Protein AF-Q6KHX6-F1 (afdb_monomer_lite)

pLDDT: mean 72.15, std 10.42, range [43.91, 85.5]

Sequence (85 aa):
MKNFKELDLNSQKKIYGGGFFTALIALIP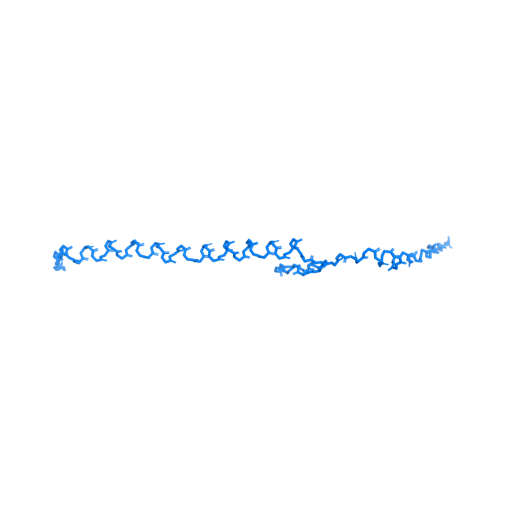LLTTSVISIVGSIKLSQSNSGELKTKDTTVKFENPDPIDDSKKNNVSTKPPIYFVY

Organism: Mycoplasma mobile (strain ATCC 43663 / 163K / NCTC 11711) (NCBI:txid267748)

Radius of gyration: 31.18 Å; chains: 1; bounding box: 54×50×86 Å

Structure (mmCIF, N/CA/C/O backbone):
data_AF-Q6KHX6-F1
#
_entry.id   AF-Q6KHX6-F1
#
loop_
_atom_site.group_PDB
_atom_site.id
_atom_site.type_symbol
_atom_site.label_atom_id
_atom_site.label_alt_id
_atom_site.label_comp_id
_atom_site.label_asym_id
_atom_site.label_entity_id
_atom_site.label_seq_id
_atom_site.pdbx_PDB_ins_code
_atom_site.Cartn_x
_atom_site.Cartn_y
_atom_site.Cartn_z
_atom_site.occupancy
_atom_site.B_iso_or_equiv
_atom_site.auth_seq_id
_atom_site.auth_comp_id
_atom_site.auth_asym_id
_atom_site.auth_atom_id
_atom_site.pdbx_PDB_model_num
ATOM 1 N N . MET A 1 1 ? -29.999 -12.246 37.172 1.00 43.91 1 MET A N 1
ATOM 2 C CA . MET A 1 1 ? -30.059 -11.123 36.208 1.00 43.91 1 MET A CA 1
ATOM 3 C C . MET A 1 1 ? -28.802 -10.283 36.379 1.00 43.91 1 MET A C 1
ATOM 5 O O . MET A 1 1 ? -28.502 -9.912 37.504 1.00 43.91 1 MET A O 1
ATOM 9 N N . LYS A 1 2 ? -28.006 -10.080 35.320 1.00 54.56 2 LYS A N 1
ATOM 10 C CA . LYS A 1 2 ? -26.788 -9.254 35.394 1.00 54.56 2 LYS A CA 1
ATOM 11 C C . LYS A 1 2 ? -27.203 -7.784 35.526 1.00 54.56 2 LYS A C 1
ATOM 13 O O . LYS A 1 2 ? -27.967 -7.301 34.699 1.00 54.56 2 LYS A O 1
ATOM 18 N N . ASN A 1 3 ? -26.723 -7.113 36.571 1.00 55.88 3 ASN A N 1
ATOM 19 C CA . ASN A 1 3 ? -26.941 -5.689 36.810 1.00 55.88 3 ASN A CA 1
ATOM 20 C C . ASN A 1 3 ? -26.277 -4.881 35.687 1.00 55.88 3 ASN A C 1
ATOM 22 O O . ASN A 1 3 ? -25.050 -4.796 35.629 1.00 55.88 3 ASN A O 1
ATOM 26 N N . PHE A 1 4 ? -27.074 -4.316 34.782 1.00 66.81 4 PHE A N 1
ATOM 27 C CA . PHE A 1 4 ? -26.578 -3.343 33.818 1.00 66.81 4 PHE A CA 1
ATOM 28 C C . PHE A 1 4 ? -26.286 -2.045 34.569 1.00 66.81 4 PHE A C 1
ATOM 30 O O . PHE A 1 4 ? -27.192 -1.379 35.060 1.00 66.81 4 PHE A O 1
ATOM 37 N N . LYS A 1 5 ? -24.998 -1.727 34.713 1.00 74.12 5 LYS A N 1
ATOM 38 C CA . LYS A 1 5 ? -24.546 -0.450 35.259 1.00 74.12 5 LYS A CA 1
ATOM 39 C C . LYS A 1 5 ? -24.656 0.587 34.146 1.00 74.12 5 LYS A C 1
ATOM 41 O O . LYS A 1 5 ? -24.035 0.418 33.097 1.00 74.12 5 LYS A O 1
ATOM 46 N N . GLU A 1 6 ? -25.465 1.615 34.367 1.00 71.56 6 GLU A N 1
ATOM 47 C CA . GLU A 1 6 ? -25.635 2.713 33.420 1.00 71.56 6 GLU A CA 1
ATOM 48 C C . GLU A 1 6 ? -24.276 3.379 33.156 1.00 71.56 6 GLU A C 1
ATOM 50 O O . GLU A 1 6 ? -23.485 3.618 34.076 1.00 71.56 6 GLU A O 1
ATOM 55 N N . LEU A 1 7 ? -23.950 3.566 31.877 1.00 67.50 7 LEU A N 1
ATOM 56 C CA . LEU A 1 7 ? -22.627 4.013 31.459 1.00 67.50 7 LEU A CA 1
ATOM 57 C C . LEU A 1 7 ? -22.520 5.530 31.640 1.00 67.50 7 LEU A C 1
ATOM 59 O O . LEU A 1 7 ? -23.254 6.278 30.995 1.00 67.50 7 LEU A O 1
ATOM 63 N N . ASP A 1 8 ? -21.570 5.974 32.465 1.00 77.25 8 ASP A N 1
ATOM 64 C CA . ASP A 1 8 ? -21.297 7.398 32.684 1.00 77.25 8 ASP A CA 1
ATOM 65 C C . ASP A 1 8 ? -21.033 8.137 31.358 1.00 77.25 8 ASP A C 1
ATOM 67 O O . ASP A 1 8 ? -20.362 7.617 30.456 1.00 77.25 8 ASP A O 1
ATOM 71 N N . LEU A 1 9 ? -21.535 9.370 31.245 1.00 71.44 9 LEU A N 1
ATOM 72 C CA . LEU A 1 9 ? -21.463 10.194 30.030 1.00 71.44 9 LEU A CA 1
ATOM 73 C C . LEU A 1 9 ? -20.018 10.409 29.551 1.00 71.44 9 LEU A C 1
ATOM 75 O O . LEU A 1 9 ? -19.766 10.480 28.343 1.00 71.44 9 LEU A O 1
ATOM 79 N N . ASN A 1 10 ? -19.047 10.447 30.470 1.00 67.19 10 ASN A N 1
ATOM 80 C CA . ASN A 1 10 ? -17.629 10.547 30.112 1.00 67.19 10 ASN A CA 1
ATOM 81 C C . ASN A 1 10 ? -17.089 9.258 29.482 1.00 67.19 10 ASN A C 1
ATOM 83 O O . ASN A 1 10 ? -16.258 9.309 28.573 1.00 67.19 10 ASN A O 1
ATOM 87 N N . SER A 1 11 ? -17.585 8.099 29.922 1.00 63.88 11 SER A N 1
ATOM 88 C CA . SER A 1 11 ? -17.203 6.803 29.351 1.00 63.88 11 SER A CA 1
ATOM 89 C C . SER A 1 11 ? -17.766 6.638 27.941 1.00 63.88 11 SER A C 1
ATOM 91 O O . SER A 1 11 ? -17.062 6.162 27.052 1.00 63.88 11 SER A O 1
ATOM 93 N N . GLN A 1 12 ? -18.985 7.126 27.694 1.00 65.44 12 GLN A N 1
ATOM 94 C CA . GLN A 1 12 ? -19.576 7.134 26.355 1.00 65.44 12 GLN A CA 1
ATOM 95 C C . GLN A 1 12 ? -18.795 8.043 25.394 1.00 65.44 12 GLN A C 1
ATOM 97 O O . GLN A 1 12 ? -18.415 7.600 24.311 1.00 65.44 12 GLN A O 1
ATOM 102 N N . LYS A 1 13 ? -18.449 9.275 25.799 1.00 65.19 13 LYS A N 1
ATOM 103 C CA . LYS A 1 13 ? -17.631 10.183 24.967 1.00 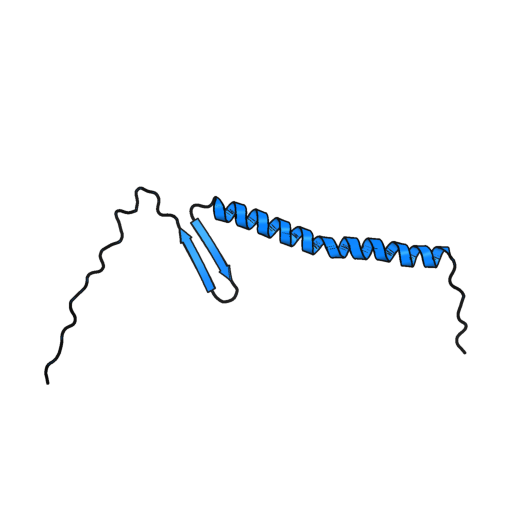65.19 13 LYS A CA 1
ATOM 104 C C . LYS A 1 13 ? -16.270 9.598 24.593 1.00 65.19 13 LYS A C 1
ATOM 106 O O . LYS A 1 13 ? -15.804 9.824 23.481 1.00 65.19 13 LYS A O 1
ATOM 111 N N . LYS A 1 14 ? -15.641 8.829 25.484 1.00 67.62 14 LYS A N 1
ATOM 112 C CA . LYS A 1 14 ? -14.360 8.164 25.205 1.00 67.62 14 LYS A CA 1
ATOM 113 C C . LYS A 1 14 ? -14.500 7.047 24.162 1.00 67.62 14 LYS A C 1
ATOM 115 O O . LYS A 1 14 ? -13.623 6.898 23.315 1.00 67.62 14 LYS A O 1
ATOM 120 N N . ILE A 1 15 ? -15.614 6.313 24.186 1.00 66.81 15 ILE A N 1
ATOM 121 C CA . ILE A 1 15 ? -15.934 5.272 23.196 1.00 66.81 15 ILE A CA 1
ATOM 122 C C . ILE A 1 15 ? -16.213 5.901 21.823 1.00 66.81 15 ILE A C 1
ATOM 124 O O . ILE A 1 15 ? -15.623 5.484 20.828 1.00 66.81 15 ILE A O 1
ATOM 128 N N . TYR A 1 16 ? -17.035 6.953 21.769 1.00 64.25 16 TYR A N 1
ATOM 129 C CA . TYR A 1 16 ? -17.339 7.658 20.518 1.00 64.25 16 TYR A CA 1
ATOM 130 C C . TYR A 1 16 ? -16.130 8.422 19.954 1.00 64.25 16 TYR A C 1
ATOM 132 O O . TYR A 1 16 ? -15.886 8.385 18.750 1.00 64.25 16 TYR A O 1
ATOM 140 N N . GLY A 1 17 ? -15.327 9.062 20.809 1.00 65.69 17 GLY A N 1
ATOM 141 C CA . GLY A 1 17 ? -14.105 9.760 20.398 1.00 65.69 17 GLY A CA 1
ATOM 142 C C . GLY A 1 17 ? -13.026 8.812 19.869 1.00 65.69 17 GLY A C 1
ATOM 143 O O . GLY A 1 17 ? -12.326 9.147 18.916 1.00 65.69 17 GLY A O 1
ATOM 144 N N . GLY A 1 18 ? -12.933 7.599 20.426 1.00 66.31 18 GLY A N 1
ATOM 145 C CA . GLY A 1 18 ? -12.025 6.560 19.937 1.00 66.31 18 GLY A CA 1
ATOM 146 C C . GLY A 1 18 ? -12.348 6.100 18.514 1.00 66.31 18 GLY A C 1
ATOM 147 O O . GLY A 1 18 ? -11.425 5.859 17.741 1.00 66.31 18 GLY A O 1
ATOM 148 N N . GLY A 1 19 ? -13.632 6.057 18.139 1.00 74.50 19 GLY A N 1
ATOM 149 C CA . GLY A 1 19 ? -14.076 5.658 16.797 1.00 74.50 19 GLY A CA 1
ATOM 150 C C . GLY A 1 19 ? -13.581 6.577 15.675 1.00 74.50 19 GLY A C 1
ATOM 151 O O . GLY A 1 19 ? -13.276 6.118 14.576 1.00 74.50 19 GLY A O 1
ATOM 152 N N . PHE A 1 20 ? -13.443 7.875 15.953 1.00 74.06 20 PHE A N 1
ATOM 153 C CA . PHE A 1 20 ? -12.895 8.826 14.985 1.00 74.06 20 PHE A CA 1
ATOM 154 C C . PHE A 1 20 ? -11.387 8.624 14.778 1.00 74.06 20 PHE A C 1
ATOM 156 O O . PHE A 1 20 ? -10.904 8.607 13.647 1.00 74.06 20 PHE A O 1
ATOM 163 N N . PHE A 1 21 ? -10.641 8.401 15.864 1.00 77.94 21 PHE A N 1
ATOM 164 C CA . PHE A 1 21 ? -9.204 8.128 15.786 1.00 77.94 21 PHE A CA 1
ATOM 165 C C . PHE A 1 21 ? -8.897 6.786 15.118 1.00 77.94 21 PHE A C 1
ATOM 167 O O . PHE A 1 21 ? -7.954 6.706 14.332 1.00 77.94 21 PHE A O 1
ATOM 174 N N . THR A 1 22 ? -9.689 5.741 15.372 1.00 78.50 22 THR A N 1
ATOM 175 C CA . THR A 1 22 ? -9.504 4.445 14.701 1.00 78.50 22 THR A CA 1
ATOM 176 C C . THR A 1 22 ? -9.794 4.532 13.205 1.00 78.50 22 THR A C 1
ATOM 178 O O . THR A 1 22 ? -9.045 3.955 12.417 1.00 78.50 22 THR A O 1
ATOM 181 N N . ALA A 1 23 ? -10.804 5.306 12.794 1.00 78.19 23 ALA A N 1
ATOM 182 C CA . ALA A 1 23 ? -11.073 5.577 11.381 1.00 78.19 23 ALA A CA 1
ATOM 183 C C . ALA A 1 23 ? -9.909 6.323 10.701 1.00 78.19 23 ALA A C 1
ATOM 185 O O . ALA A 1 23 ? -9.530 5.988 9.580 1.00 78.19 23 ALA A O 1
ATOM 186 N N . LEU A 1 24 ? -9.290 7.285 11.394 1.00 80.31 24 LEU A N 1
ATOM 187 C CA . LEU A 1 24 ? -8.117 8.009 10.892 1.00 80.31 24 LEU A CA 1
ATOM 188 C C . LEU A 1 24 ? -6.883 7.108 10.756 1.00 80.31 24 LEU A C 1
ATOM 190 O O . LEU A 1 24 ? -6.183 7.170 9.748 1.00 80.31 24 LEU A O 1
ATOM 194 N N . ILE A 1 25 ? -6.638 6.238 11.740 1.00 83.19 25 ILE A N 1
ATOM 195 C CA . ILE A 1 25 ? -5.529 5.273 11.703 1.00 83.19 25 ILE A CA 1
ATOM 196 C C . ILE A 1 25 ? -5.713 4.277 10.552 1.00 83.19 25 ILE A C 1
ATOM 198 O O . ILE A 1 25 ? -4.748 3.958 9.858 1.00 83.19 25 ILE A O 1
ATOM 202 N N . ALA A 1 26 ? -6.947 3.836 10.294 1.00 81.25 26 ALA A N 1
ATOM 203 C CA . ALA A 1 26 ? -7.264 2.959 9.168 1.00 81.25 26 ALA A CA 1
ATOM 204 C C . ALA A 1 26 ? -7.028 3.617 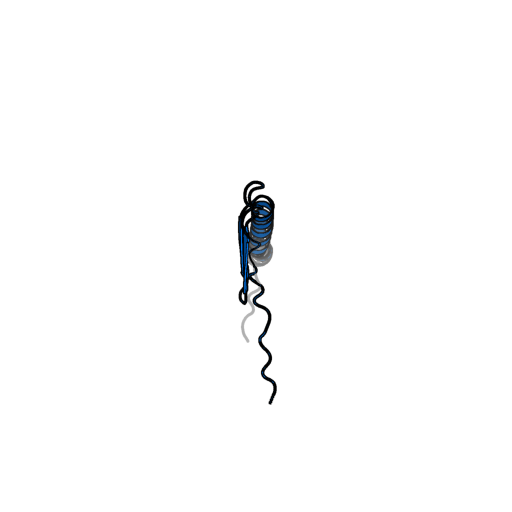7.794 1.00 81.25 26 ALA A C 1
ATOM 206 O O . ALA A 1 26 ? -6.868 2.911 6.799 1.00 81.25 26 ALA A O 1
ATOM 207 N N . LEU A 1 27 ? -6.961 4.950 7.725 1.00 83.75 27 LEU A N 1
ATOM 208 C CA . LEU A 1 27 ? -6.687 5.688 6.491 1.00 83.75 27 LEU A CA 1
ATOM 209 C C . LEU A 1 27 ? -5.191 5.728 6.131 1.00 83.75 27 LEU A C 1
ATOM 211 O O . LEU A 1 27 ? -4.839 5.902 4.964 1.00 83.75 27 LEU A O 1
ATOM 215 N N . ILE A 1 28 ? -4.303 5.546 7.116 1.00 85.50 28 ILE A N 1
ATOM 216 C CA . ILE A 1 28 ? -2.846 5.657 6.940 1.00 85.50 28 ILE A CA 1
ATOM 217 C C . ILE A 1 28 ? -2.315 4.679 5.872 1.00 85.50 28 ILE A C 1
ATOM 219 O O . ILE A 1 28 ? -1.606 5.139 4.974 1.00 85.50 28 ILE A O 1
ATOM 223 N N . PRO A 1 29 ? -2.665 3.374 5.875 1.00 83.25 29 PRO A N 1
ATOM 224 C CA . PRO A 1 29 ? -2.184 2.430 4.862 1.00 83.25 29 PRO A CA 1
ATOM 225 C C . PRO A 1 29 ? -2.654 2.762 3.438 1.00 83.25 29 PRO A C 1
ATOM 227 O O . PRO A 1 29 ? -1.940 2.505 2.466 1.00 83.25 29 PRO A O 1
ATOM 230 N N . LEU A 1 30 ? -3.849 3.345 3.296 1.00 82.56 30 LEU A N 1
ATOM 231 C CA . LEU A 1 30 ? -4.383 3.759 1.996 1.00 82.56 30 LEU A CA 1
ATOM 232 C C . LEU A 1 30 ? -3.555 4.904 1.404 1.00 82.56 30 LEU A C 1
ATOM 234 O O . LEU A 1 30 ? -3.201 4.887 0.221 1.00 82.56 30 LEU A O 1
ATOM 238 N N . LEU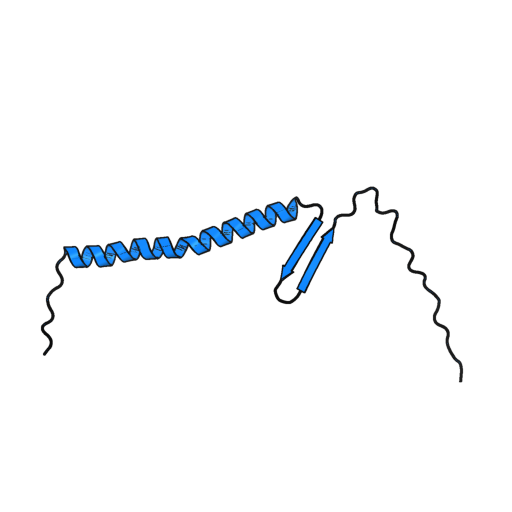 A 1 31 ? -3.222 5.884 2.245 1.00 83.31 31 LEU A N 1
ATOM 239 C CA . LEU A 1 31 ? -2.427 7.040 1.846 1.00 83.31 31 LEU A CA 1
ATOM 240 C C . LEU A 1 31 ? -0.995 6.631 1.489 1.00 83.31 31 LEU A C 1
ATOM 242 O O . LEU A 1 31 ? -0.487 7.050 0.451 1.00 83.31 31 LEU A O 1
ATOM 246 N N . THR A 1 32 ? -0.358 5.766 2.283 1.00 82.25 32 THR A N 1
ATOM 247 C CA . THR A 1 32 ? 1.013 5.310 1.998 1.00 82.25 32 THR A CA 1
ATOM 248 C C . THR A 1 32 ? 1.089 4.503 0.705 1.00 82.25 32 THR A C 1
ATOM 250 O O . THR A 1 32 ? 1.974 4.753 -0.114 1.00 82.25 32 THR A O 1
ATOM 253 N N . THR A 1 33 ? 0.133 3.602 0.468 1.00 84.00 33 THR A N 1
ATOM 254 C CA . THR A 1 33 ? 0.065 2.815 -0.775 1.00 84.00 33 THR A CA 1
ATOM 255 C C . THR A 1 33 ? -0.101 3.721 -1.997 1.00 84.00 33 THR A C 1
ATOM 257 O O . THR A 1 33 ? 0.587 3.543 -3.003 1.00 84.00 33 THR A O 1
ATOM 260 N N . SER A 1 34 ? -0.950 4.746 -1.889 1.00 76.38 34 SER A N 1
ATOM 261 C CA . SER A 1 34 ? -1.188 5.710 -2.970 1.00 76.38 34 SER A CA 1
ATOM 262 C C . SER A 1 34 ? 0.065 6.529 -3.293 1.00 76.38 34 SER A C 1
ATOM 264 O O . SER A 1 34 ? 0.438 6.663 -4.459 1.00 76.38 34 SER A O 1
ATOM 266 N N . VAL A 1 35 ? 0.770 7.022 -2.268 1.00 81.06 35 VAL A N 1
ATOM 267 C CA . VAL A 1 35 ? 2.012 7.792 -2.446 1.00 81.06 35 VAL A CA 1
ATOM 268 C C . VAL A 1 35 ? 3.113 6.930 -3.068 1.00 81.06 35 VAL A C 1
ATOM 270 O O . VAL A 1 35 ? 3.769 7.371 -4.011 1.00 81.06 35 VAL A O 1
ATOM 273 N N . ILE A 1 36 ? 3.294 5.691 -2.602 1.00 81.06 36 ILE A N 1
ATOM 274 C CA . ILE A 1 36 ? 4.301 4.770 -3.152 1.00 81.06 36 ILE A CA 1
ATOM 275 C C . ILE A 1 36 ? 4.008 4.455 -4.624 1.00 81.06 36 ILE A C 1
ATOM 277 O O . ILE A 1 36 ? 4.933 4.453 -5.435 1.00 81.06 36 ILE A O 1
ATOM 281 N N . SER A 1 37 ? 2.739 4.254 -4.990 1.00 78.62 37 SER A N 1
ATOM 282 C CA . SER A 1 37 ? 2.338 4.013 -6.381 1.00 78.62 37 SER A CA 1
ATOM 283 C C . SER A 1 37 ? 2.666 5.199 -7.291 1.00 78.62 37 SER A C 1
ATOM 285 O O . SER A 1 37 ? 3.187 5.010 -8.392 1.00 78.62 37 SER A O 1
ATOM 287 N N . ILE A 1 38 ? 2.404 6.429 -6.837 1.00 82.06 38 ILE A N 1
ATOM 288 C CA . ILE A 1 38 ? 2.703 7.646 -7.606 1.00 82.06 38 ILE A CA 1
ATOM 289 C C . ILE A 1 38 ? 4.216 7.825 -7.750 1.00 82.06 38 ILE A C 1
ATOM 291 O O . ILE A 1 38 ? 4.710 8.008 -8.859 1.00 82.06 38 ILE A O 1
ATOM 295 N N . VAL A 1 39 ? 4.971 7.710 -6.655 1.00 79.44 39 VAL A N 1
ATOM 296 C CA . VAL A 1 39 ? 6.437 7.840 -6.681 1.00 79.44 39 VAL A CA 1
ATOM 297 C C . VAL A 1 39 ? 7.072 6.751 -7.547 1.00 79.44 39 VAL A C 1
ATOM 299 O O . VAL A 1 39 ? 7.987 7.040 -8.317 1.00 79.44 39 VAL A O 1
ATOM 302 N N . GLY A 1 40 ? 6.575 5.516 -7.467 1.00 79.38 40 GLY A N 1
ATOM 303 C CA . GLY A 1 40 ? 6.998 4.414 -8.328 1.00 79.38 40 GLY A CA 1
ATOM 304 C C . GLY A 1 40 ? 6.727 4.701 -9.803 1.00 79.38 40 GLY A C 1
ATOM 305 O O . GLY A 1 40 ? 7.615 4.507 -10.626 1.00 79.38 40 GLY A O 1
ATOM 306 N N . SER A 1 41 ? 5.552 5.246 -10.127 1.00 78.06 41 SER A N 1
ATOM 307 C CA . SER A 1 41 ? 5.178 5.610 -11.502 1.00 78.06 41 SER A CA 1
ATOM 308 C C . SER A 1 41 ? 6.037 6.748 -12.055 1.00 78.06 41 SER A C 1
ATOM 310 O O . SER A 1 41 ? 6.486 6.682 -13.195 1.00 78.06 41 SER A O 1
ATOM 312 N N . ILE A 1 42 ? 6.323 7.769 -11.242 1.00 80.31 42 ILE A N 1
ATOM 313 C CA . ILE A 1 42 ? 7.201 8.883 -11.630 1.00 80.31 42 ILE A CA 1
ATOM 314 C C . ILE A 1 42 ? 8.629 8.378 -11.864 1.00 80.31 42 ILE A C 1
ATOM 316 O O . ILE A 1 42 ? 9.247 8.745 -12.861 1.00 80.31 42 ILE A O 1
ATOM 320 N N . LYS A 1 43 ? 9.143 7.514 -10.978 1.00 78.88 43 LYS A N 1
ATOM 321 C CA . LYS A 1 43 ? 10.467 6.901 -11.144 1.00 78.88 43 LYS A CA 1
ATOM 322 C C . LYS A 1 43 ? 10.530 6.015 -12.381 1.00 78.88 43 LYS A C 1
ATOM 324 O O . LYS A 1 43 ? 11.481 6.140 -13.131 1.00 78.88 43 LYS A O 1
ATOM 329 N N . LEU A 1 44 ? 9.525 5.175 -12.620 1.00 77.75 44 LEU A N 1
ATOM 330 C CA . LEU A 1 44 ? 9.433 4.346 -13.827 1.00 77.75 44 LEU A CA 1
ATOM 331 C C . LEU A 1 44 ? 9.382 5.197 -15.100 1.00 77.75 44 LEU A C 1
ATOM 333 O O . LEU A 1 44 ? 10.055 4.866 -16.065 1.00 77.75 44 LEU A O 1
ATOM 337 N N . SER A 1 45 ? 8.632 6.302 -15.084 1.00 77.12 45 SER A N 1
ATOM 338 C CA . SER A 1 45 ? 8.513 7.221 -16.224 1.00 77.12 45 SER A CA 1
ATOM 339 C C . SER A 1 45 ? 9.830 7.932 -16.559 1.00 77.12 45 SER A C 1
ATOM 341 O O . SER A 1 45 ? 10.131 8.160 -17.725 1.00 77.12 45 SER A O 1
ATOM 343 N N . GLN A 1 46 ? 10.638 8.260 -15.547 1.00 80.19 46 GLN A N 1
ATOM 344 C CA . GLN A 1 46 ? 11.933 8.931 -15.728 1.00 80.19 46 GLN A CA 1
ATOM 345 C C . GLN A 1 46 ? 13.127 7.966 -15.817 1.00 80.19 46 GLN A C 1
ATOM 347 O O . GLN A 1 46 ? 14.257 8.421 -15.981 1.00 80.19 46 GLN A O 1
ATOM 352 N N . SER A 1 47 ? 12.917 6.655 -15.671 1.00 76.00 47 SER A N 1
ATOM 353 C CA . SER A 1 47 ? 14.013 5.686 -15.666 1.00 76.00 47 SER A CA 1
ATOM 354 C C . SER A 1 47 ? 14.310 5.183 -17.073 1.00 76.00 47 SER A C 1
ATOM 356 O O . SER A 1 47 ? 13.425 4.669 -17.754 1.00 76.00 47 SER A O 1
ATOM 358 N N . ASN A 1 48 ? 15.579 5.254 -17.479 1.00 73.62 48 ASN A N 1
ATOM 359 C CA . ASN A 1 48 ? 16.042 4.684 -18.748 1.00 73.62 48 ASN A CA 1
ATOM 360 C C . ASN A 1 48 ? 16.053 3.151 -18.727 1.00 73.62 48 ASN A C 1
ATOM 362 O O . ASN A 1 48 ? 16.008 2.524 -19.775 1.00 73.62 48 ASN A O 1
ATOM 366 N N . SER A 1 49 ? 16.087 2.526 -17.553 1.00 79.12 49 SER A N 1
ATOM 367 C CA . SER A 1 49 ? 15.983 1.075 -17.414 1.00 79.12 49 SER A CA 1
ATOM 368 C C . SER A 1 49 ? 15.242 0.696 -16.137 1.00 7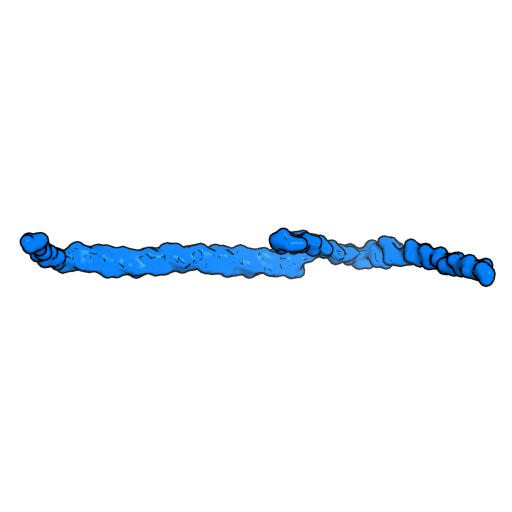9.12 49 SER A C 1
ATOM 370 O O . SER A 1 49 ? 15.196 1.461 -15.172 1.00 79.12 49 SER A O 1
ATOM 372 N N . GLY A 1 50 ? 14.592 -0.461 -16.120 1.00 76.94 50 GLY A N 1
ATOM 373 C CA . GLY A 1 50 ? 13.751 -0.860 -15.003 1.00 76.94 50 GLY A CA 1
ATOM 374 C C . GLY A 1 50 ? 13.277 -2.304 -15.074 1.00 76.94 50 GLY A C 1
ATOM 375 O O . GLY A 1 50 ? 13.348 -2.978 -16.100 1.00 76.94 50 GLY A O 1
ATOM 376 N N . GLU A 1 51 ? 12.781 -2.791 -13.941 1.00 81.75 51 GLU A N 1
ATOM 377 C CA . GLU A 1 51 ? 12.262 -4.147 -13.796 1.00 81.75 51 GLU A CA 1
ATOM 378 C C . GLU A 1 51 ? 10.914 -4.101 -13.072 1.00 81.75 51 GLU A C 1
ATOM 380 O O . GLU A 1 51 ? 10.820 -3.708 -11.908 1.00 81.75 51 GLU A O 1
ATOM 385 N N . LEU A 1 52 ? 9.858 -4.505 -13.775 1.00 80.31 52 LEU A N 1
ATOM 386 C CA . LEU A 1 52 ? 8.512 -4.668 -13.242 1.00 80.31 52 LEU A CA 1
ATOM 387 C C . LEU A 1 52 ? 8.338 -6.119 -12.803 1.00 80.31 52 LEU A C 1
ATOM 389 O O . LEU A 1 52 ? 8.192 -7.018 -13.632 1.00 80.31 52 LEU A O 1
ATOM 393 N N . LYS A 1 53 ? 8.339 -6.351 -11.489 1.00 84.75 53 LYS A N 1
ATOM 394 C CA . LYS A 1 53 ? 8.037 -7.661 -10.902 1.00 84.75 53 LYS A CA 1
ATOM 395 C C . LYS A 1 53 ? 6.583 -7.722 -10.465 1.00 84.75 53 LYS A C 1
ATOM 397 O O . LYS A 1 53 ? 6.171 -7.007 -9.556 1.00 84.75 53 LYS A O 1
ATOM 402 N N . THR A 1 54 ? 5.832 -8.620 -11.084 1.00 83.31 54 THR A N 1
ATOM 403 C CA . THR A 1 54 ? 4.520 -9.079 -10.617 1.00 83.31 54 THR A CA 1
ATOM 404 C C . THR A 1 54 ? 4.672 -10.504 -10.079 1.00 83.31 54 THR A C 1
ATOM 406 O O . THR A 1 54 ? 5.683 -11.158 -10.331 1.00 83.31 54 THR A O 1
ATOM 409 N N . LYS A 1 55 ? 3.689 -10.996 -9.316 1.00 82.75 55 LYS A N 1
ATOM 410 C CA . LYS A 1 55 ? 3.724 -12.331 -8.690 1.00 82.75 55 LYS A CA 1
ATOM 411 C C . LYS A 1 55 ? 4.041 -13.459 -9.679 1.00 82.75 55 LYS A C 1
ATOM 413 O O . LYS A 1 55 ? 4.765 -14.378 -9.319 1.00 82.75 55 LYS A O 1
ATOM 418 N N . ASP A 1 56 ? 3.558 -13.337 -10.912 1.00 83.62 56 ASP A N 1
ATOM 419 C CA . ASP A 1 56 ? 3.634 -14.400 -11.920 1.00 83.62 56 ASP A CA 1
ATOM 420 C C . ASP A 1 56 ? 4.635 -14.107 -13.042 1.00 83.62 56 ASP A C 1
ATOM 422 O O . ASP A 1 56 ? 4.951 -14.977 -13.850 1.00 83.62 56 ASP A O 1
ATOM 426 N N . THR A 1 57 ? 5.122 -12.871 -13.160 1.00 71.62 57 THR A N 1
ATOM 427 C CA . THR A 1 57 ? 5.948 -12.458 -14.299 1.00 71.62 57 THR A CA 1
ATOM 428 C C . THR A 1 57 ? 6.825 -11.273 -13.943 1.00 71.62 57 THR A C 1
ATOM 430 O O . THR A 1 57 ? 6.425 -10.357 -13.227 1.00 71.62 57 THR A O 1
ATOM 433 N N . THR A 1 58 ? 8.038 -11.297 -14.483 1.00 84.81 58 THR A N 1
ATOM 434 C CA . THR A 1 58 ? 9.008 -10.214 -14.383 1.00 84.81 58 THR A CA 1
ATOM 435 C C . THR A 1 58 ? 9.281 -9.671 -15.778 1.00 84.81 58 THR A C 1
ATOM 437 O O . THR A 1 58 ? 9.740 -10.414 -16.643 1.00 84.81 58 THR A O 1
ATOM 440 N N . VAL A 1 59 ? 9.011 -8.385 -15.993 1.00 80.62 59 VAL A N 1
ATOM 441 C CA . VAL A 1 59 ? 9.289 -7.691 -17.254 1.00 80.62 59 VAL A CA 1
ATOM 442 C C . VAL A 1 59 ? 10.413 -6.691 -17.019 1.00 80.62 59 VAL A C 1
ATOM 444 O O . VAL A 1 59 ? 10.275 -5.775 -16.213 1.00 80.62 59 VAL A O 1
ATOM 447 N N . LYS A 1 60 ? 11.531 -6.875 -17.720 1.00 84.81 60 LYS A N 1
ATOM 448 C CA . LYS A 1 60 ? 12.668 -5.947 -17.724 1.00 84.81 60 LYS A CA 1
ATOM 449 C C . LYS A 1 60 ? 12.594 -5.075 -18.967 1.00 84.81 60 LYS A C 1
ATOM 451 O O . LYS A 1 60 ? 12.315 -5.592 -20.047 1.00 84.81 60 LYS A O 1
ATOM 456 N N . PHE A 1 61 ? 12.849 -3.785 -18.814 1.00 82.62 61 PHE A N 1
ATOM 457 C CA . PHE A 1 61 ? 12.923 -2.844 -19.921 1.00 82.62 61 PHE A CA 1
ATOM 458 C C . PHE A 1 61 ? 14.165 -1.973 -19.775 1.00 82.62 61 PHE A C 1
ATOM 460 O O . PHE A 1 61 ? 14.578 -1.620 -18.673 1.00 82.62 61 PHE A O 1
ATOM 467 N N . GLU A 1 62 ? 14.774 -1.659 -20.903 1.00 80.44 62 GLU A N 1
ATOM 468 C CA . GLU A 1 62 ? 15.982 -0.856 -21.003 1.00 80.44 62 GLU A CA 1
ATOM 469 C C . GLU A 1 62 ? 15.823 -0.077 -22.304 1.00 80.44 62 GLU A C 1
ATOM 471 O O . GLU A 1 62 ? 15.666 -0.680 -23.367 1.00 80.44 62 GLU A O 1
ATOM 476 N N . ASN A 1 63 ? 15.725 1.247 -22.205 1.00 69.56 63 ASN A N 1
ATOM 477 C CA . ASN A 1 63 ? 15.775 2.110 -23.370 1.00 69.56 63 ASN A CA 1
ATOM 478 C C . ASN A 1 63 ? 17.197 1.995 -23.916 1.00 69.56 63 ASN A C 1
ATOM 480 O O . ASN A 1 63 ? 18.133 2.339 -23.189 1.00 69.56 63 ASN A O 1
ATOM 484 N N . PRO A 1 64 ? 17.382 1.499 -25.149 1.00 64.12 64 PRO A N 1
ATOM 485 C CA . PRO A 1 64 ? 18.686 1.575 -25.773 1.00 64.12 64 PRO A CA 1
ATOM 486 C C . PRO A 1 64 ? 19.057 3.056 -25.857 1.00 64.12 64 PRO A C 1
ATOM 488 O O . PRO A 1 64 ? 18.254 3.885 -26.294 1.00 64.12 64 PRO A O 1
ATOM 491 N N . ASP A 1 65 ? 20.259 3.407 -25.401 1.00 62.06 65 ASP A N 1
ATOM 492 C CA . ASP A 1 65 ? 20.816 4.715 -25.719 1.00 62.06 65 ASP A CA 1
ATOM 493 C C . ASP A 1 65 ? 20.746 4.899 -27.246 1.00 62.06 65 ASP A C 1
ATOM 495 O O . ASP A 1 65 ? 20.978 3.931 -27.979 1.00 62.06 65 ASP A O 1
ATOM 499 N N . PRO A 1 66 ? 20.499 6.115 -27.769 1.00 57.53 66 PRO A N 1
ATOM 500 C CA . PRO A 1 66 ? 20.396 6.372 -29.214 1.00 57.53 66 PRO A CA 1
ATOM 501 C C . PRO A 1 66 ? 21.678 6.049 -30.018 1.00 57.53 66 PRO A C 1
ATOM 503 O O . PRO A 1 66 ? 21.751 6.316 -31.214 1.00 57.53 66 PRO A O 1
ATOM 506 N N . ILE A 1 67 ? 22.702 5.487 -29.373 1.00 57.66 67 ILE A N 1
ATOM 507 C CA . ILE A 1 67 ? 23.978 5.063 -29.949 1.00 57.66 67 ILE A CA 1
ATOM 508 C C . ILE A 1 67 ? 24.015 3.528 -30.160 1.00 57.66 67 ILE A C 1
ATOM 510 O O . ILE A 1 67 ? 24.791 3.049 -30.988 1.00 57.66 67 ILE A O 1
ATOM 514 N N . ASP A 1 68 ? 23.154 2.747 -29.491 1.00 52.06 68 ASP A N 1
ATOM 515 C CA . ASP A 1 68 ? 23.222 1.271 -29.457 1.00 52.06 68 ASP A CA 1
ATOM 516 C C . ASP A 1 68 ? 22.212 0.549 -30.381 1.00 52.06 68 ASP A C 1
ATOM 518 O O . ASP A 1 68 ? 22.214 -0.680 -30.486 1.00 52.06 68 ASP A O 1
ATOM 522 N N . ASP A 1 69 ? 21.417 1.292 -31.163 1.00 54.19 69 ASP A N 1
ATOM 523 C CA . ASP A 1 69 ? 20.535 0.737 -32.214 1.00 54.19 69 ASP A CA 1
ATOM 524 C C . ASP A 1 69 ? 21.301 0.069 -33.377 1.00 54.19 69 ASP A C 1
ATOM 526 O O . ASP A 1 69 ? 20.718 -0.537 -34.278 1.00 54.19 69 ASP A O 1
ATOM 530 N N . SER A 1 70 ? 22.633 0.128 -33.362 1.00 52.06 70 SER A N 1
ATOM 531 C CA . SER A 1 70 ? 23.492 -0.481 -34.380 1.00 52.06 70 SER A CA 1
ATOM 532 C C . SER A 1 70 ? 23.934 -1.920 -34.061 1.00 52.06 70 SER A C 1
ATOM 534 O O . SER A 1 70 ? 24.601 -2.550 -34.887 1.00 52.06 70 SER A O 1
ATOM 536 N N . LYS A 1 71 ? 23.529 -2.510 -32.924 1.00 54.59 71 LYS A N 1
ATOM 537 C CA . LYS A 1 71 ? 23.874 -3.901 -32.567 1.00 54.59 71 LYS A CA 1
ATOM 538 C C . LYS A 1 71 ? 22.687 -4.710 -32.044 1.00 54.59 71 LYS A C 1
ATOM 540 O O . LYS A 1 71 ? 22.654 -5.059 -30.871 1.00 54.59 71 LYS A O 1
ATOM 545 N N . LYS A 1 72 ? 21.766 -5.115 -32.926 1.00 51.34 72 LYS A N 1
ATOM 546 C CA . LYS A 1 72 ? 21.003 -6.385 -32.813 1.00 51.34 72 LYS A CA 1
ATOM 547 C C . LYS A 1 72 ? 20.056 -6.555 -34.001 1.00 51.34 72 LYS A C 1
ATOM 549 O O . LYS A 1 72 ? 18.865 -6.352 -33.878 1.00 51.34 72 LYS A O 1
ATOM 554 N N . ASN A 1 73 ? 20.587 -6.976 -35.145 1.00 52.50 73 ASN A N 1
ATOM 555 C CA . ASN A 1 73 ? 19.814 -7.666 -36.183 1.00 52.50 73 ASN A CA 1
ATOM 556 C C . ASN A 1 73 ? 20.755 -8.605 -36.944 1.00 52.50 73 ASN A C 1
ATOM 558 O O . ASN A 1 73 ? 21.117 -8.363 -38.088 1.00 52.50 73 ASN A O 1
ATOM 562 N N . ASN A 1 74 ? 21.200 -9.677 -36.287 1.00 52.97 74 ASN A N 1
ATOM 563 C CA . ASN A 1 74 ? 21.787 -10.816 -36.990 1.00 52.97 74 ASN A CA 1
ATOM 564 C C . ASN A 1 74 ? 20.968 -12.063 -36.653 1.00 52.97 74 ASN A C 1
ATOM 566 O O . ASN A 1 74 ? 21.425 -12.994 -35.992 1.00 52.97 74 ASN A O 1
ATOM 570 N N . VAL A 1 75 ? 19.696 -12.034 -37.060 1.00 57.56 75 VAL A N 1
ATOM 571 C CA . VAL A 1 75 ? 18.899 -13.252 -37.189 1.00 57.56 75 VAL A CA 1
ATOM 572 C C . VAL A 1 75 ? 19.442 -13.959 -38.426 1.00 57.56 75 VAL A C 1
ATOM 574 O O . VAL A 1 75 ? 19.031 -13.683 -39.549 1.00 57.56 75 VAL A O 1
ATOM 577 N N . SER A 1 76 ? 20.430 -14.830 -38.222 1.00 57.72 76 SER A N 1
ATOM 578 C CA . SER A 1 76 ? 20.895 -15.757 -39.250 1.00 57.72 76 SER A CA 1
ATOM 579 C C . SER A 1 76 ? 19.765 -16.748 -39.540 1.00 57.72 76 SER A C 1
ATOM 581 O O . SER A 1 76 ? 19.625 -17.780 -38.882 1.00 57.72 76 SER A O 1
ATOM 583 N N . T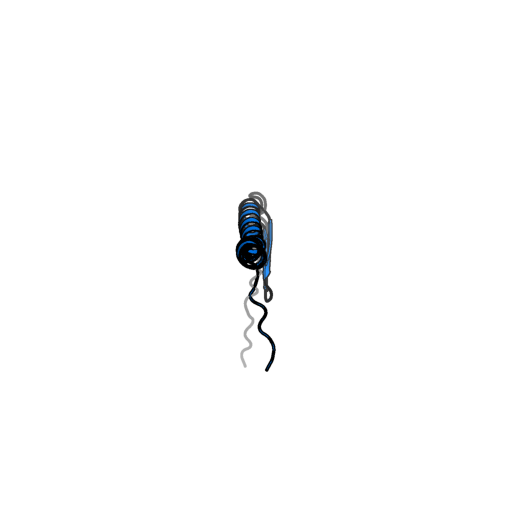HR A 1 77 ? 18.913 -16.405 -40.502 1.00 58.34 77 THR A N 1
ATOM 584 C CA . THR A 1 77 ? 17.906 -17.292 -41.082 1.00 58.34 77 THR A CA 1
ATOM 585 C C . THR A 1 77 ? 18.614 -18.345 -41.929 1.00 58.34 77 THR A C 1
ATOM 587 O O . THR A 1 77 ? 18.761 -18.211 -43.141 1.00 58.34 77 THR A O 1
ATOM 590 N N . LYS A 1 78 ? 19.085 -19.424 -41.297 1.00 66.00 78 LYS A N 1
ATOM 591 C CA . LYS A 1 78 ? 19.426 -20.637 -42.049 1.00 66.00 78 LYS A CA 1
ATOM 592 C C . LYS A 1 78 ? 18.122 -21.172 -42.658 1.00 66.00 78 LYS A C 1
ATOM 594 O O . LYS A 1 78 ? 17.194 -21.435 -41.889 1.00 66.00 78 LYS A O 1
ATOM 599 N N . PRO A 1 79 ? 18.001 -21.297 -43.991 1.00 71.19 79 PRO A N 1
ATOM 600 C CA . PRO A 1 79 ? 16.788 -21.835 -44.592 1.00 71.19 79 PRO A CA 1
ATOM 601 C C . PRO A 1 79 ? 16.582 -23.286 -44.123 1.00 71.19 79 PRO A C 1
ATOM 603 O O . PRO A 1 79 ? 17.565 -24.023 -43.990 1.00 71.19 79 PRO A O 1
ATOM 606 N N . PRO A 1 80 ? 15.336 -23.704 -43.836 1.00 76.50 80 PRO A N 1
ATOM 607 C CA . PRO A 1 80 ? 15.062 -25.069 -43.405 1.00 76.50 80 PRO A CA 1
ATOM 608 C C . PRO A 1 80 ? 15.411 -26.067 -44.519 1.00 76.50 80 PRO A C 1
ATOM 610 O O . PRO A 1 80 ? 15.117 -25.834 -45.692 1.00 76.50 80 PRO A O 1
ATOM 613 N N . ILE A 1 81 ? 16.042 -27.181 -44.142 1.00 77.44 81 ILE A N 1
ATOM 614 C CA . ILE A 1 81 ? 16.362 -28.295 -45.041 1.00 77.44 81 ILE A CA 1
ATOM 615 C C . ILE A 1 81 ? 15.159 -29.240 -45.056 1.00 77.44 81 ILE A C 1
ATOM 617 O O . ILE A 1 81 ? 14.757 -29.741 -44.006 1.00 77.44 81 ILE A O 1
ATOM 621 N N . TYR A 1 82 ? 14.596 -29.492 -46.236 1.00 79.44 82 TYR A N 1
ATOM 622 C CA . TYR A 1 82 ? 13.536 -30.481 -46.425 1.00 79.44 82 TYR A CA 1
ATOM 623 C C . TYR A 1 82 ? 14.144 -31.821 -46.842 1.00 79.44 82 TYR A C 1
ATOM 625 O O . TYR A 1 82 ? 14.980 -31.870 -47.744 1.00 79.44 82 TYR A O 1
ATOM 633 N N . PHE A 1 83 ? 13.699 -32.906 -46.209 1.00 71.69 83 PHE A N 1
ATOM 634 C CA . PHE A 1 83 ? 13.976 -34.267 -46.660 1.00 71.69 83 PHE A CA 1
ATOM 635 C C . PHE A 1 83 ? 12.810 -34.741 -47.528 1.00 71.69 83 PHE A C 1
ATOM 637 O O . PHE A 1 83 ? 11.659 -34.691 -47.098 1.00 71.69 83 PHE A O 1
ATOM 644 N N . VAL A 1 84 ? 13.117 -35.181 -48.747 1.00 67.62 84 VAL A N 1
ATOM 645 C CA . VAL A 1 84 ? 12.169 -35.865 -49.633 1.00 67.62 84 VAL A CA 1
ATOM 646 C C . VAL A 1 84 ? 12.346 -37.363 -49.391 1.00 67.62 84 VAL A C 1
ATOM 648 O O . VAL A 1 84 ? 13.470 -37.855 -49.498 1.00 67.62 84 VAL A O 1
ATOM 651 N N . TYR A 1 85 ? 11.267 -38.044 -49.001 1.00 63.47 85 TYR A N 1
ATOM 652 C CA . TYR A 1 85 ? 11.192 -39.506 -48.921 1.00 63.47 85 TYR A CA 1
ATOM 653 C C . TYR A 1 85 ? 10.647 -40.060 -50.236 1.00 63.47 85 TYR A C 1
ATOM 655 O O . TYR A 1 85 ? 9.681 -39.448 -50.752 1.00 63.47 85 TYR A O 1
#

Foldseek 3Di:
DDDDDDDDPVNVCVVVVVVVVVVVVVCVVVVVVVVCVVVVVVCVVPDQWDWDDDPVDIDTDHNPDPVPPVPDDPPPCPDDDDDDD

Secondary structure (DSSP, 8-state):
----PPPPHHHHHHHHHHHHHHHHHHHHHHHHHHHHHHHHHHHHHH-SEEEEE-SS-EEEEEPPPTT-TTS------PPPPPPP-

=== Feature glossary ===
The record interleaves many kinds of information about one protein. Here is each kind framed as the question it answers.

Q: What known structures does this most resemble?
A: Structural nearest neighbors (via Foldseek easy-search vs the PDB). Reported per hit: target PDB id, E-value, and alignment TM-score. A TM-score above ~0.5 is the conventional threshold for 'same fold'.

Q: Where is each backbone atom in 3D?
A: The mmCIF table is the protein's shape written out atom by atom. For each backbone N, Cα, C, and carbonyl O, it records an (x, y, z) coordinate triple in Å plus the residue type, chain letter, and residue number.

Q: What are the backbone torsion angles?
A: The φ/ψ torsion pair specifies the backbone conformation at each residue. φ rotates about the N–Cα bond, ψ about the Cα–C bond. Steric clashes forbid most of the (φ, ψ) plane — the allowed regions (α-helix basin, β-sheet basin, left-handed helix) are the Ramachandran-allowed regions.

Q: Which residues are buried vs exposed?
A: Solvent-accessible surface area (SASA) is the area in Å² traced out by the centre of a 1.4 Å probe sphere (a water molecule) rolled over the protein's van der Waals surface (Shrake–Rupley / Lee–Richards construction). Buried residues have near-zero SASA; fully exposed residues can exceed 200 Å². The total SASA scales roughly with the number of surface residues.

Q: How confident is the AlphaFold model at each residue?
A: pLDDT is the predicted lDDT-Cα score: AlphaFold's confidence that the local environment of each residue (all inter-atomic distances within 15 Å) is correctly placed. It is a per-residue number between 0 and 100, with higher meaning more reliable.

Q: What does the local fold look like, residue by residue?
A: 3Di is Foldseek's structural alphabet. Each residue is assigned one of twenty discrete states based on how its Cα sits relative to its spatial (not sequential) neighbors. Aligning 3Di strings finds structural homologs roughly as well as full 3D superposition, but orders of magnitude faster.

Q: How big and how compact is the whole molecule?
A: Radius of gyration (Rg) is the root-mean-square distance of Cα atoms from their centroid — a single number for overall size and compactness. A globular domain of N residues has Rg ≈ 2.2·N^0.38 Å; an extended or disordered chain has a much larger Rg. The Cα contact count is the number of residue pairs whose Cα atoms are within 8 Å and are more than four positions apart in sequence — a standard proxy for tertiary packing density. The bounding box is the smallest axis-aligned box enclosing all Cα atoms.

Q: Which residues are in helices, strands, or loops?
A: DSSP 8-state secondary structure assigns each residue one of H (α-helix), G (3₁₀-helix), I (π-helix), E (extended β-strand), B (isolated β-bridge), T (hydrogen-bonded turn), S (bend), or '-' (coil). The assignment is computed from backbone hydrogen-bond geometry via the Kabsch–Sander algorithm.

Q: How mobile is each atom in the crystal?
A: Crystallographic B-factors measure how much each atom's electron density is smeared out, in Å². They rise in mobile loops and surface residues and fall in the buried interior. In AlphaFold models this column is repurposed to hold pLDDT instead.

Q: What if only a Cα trace is available?
A: P-SEA three-state annotation labels each residue as helix, strand, or coil based purely on the geometry of the Cα trace. It serves as a fallback when the full backbone (and thus DSSP) is unavailable.

Q: What family and function is it annotated with?
A: Database cross-references. InterPro integrates a dozen domain/family signature databases into unified entries with residue-range hits. GO terms attach function/process/location labels with evidence codes. CATH codes position the fold in a four-level structural taxonomy. Organism is the NCBI-taxonomy species name.

Q: Are the domains correctly placed relative to each other?
A: Predicted Aligned Error (PAE) is an AlphaFold confidence matrix: entry (i, j) is the expected error in the position of residue j, in ångströms, when the prediction is superimposed on the true structure at residue i. Low PAE within a block of residues means that block is internally rigid and well-predicted; high PAE between two blocks means their relative placement is uncertain even if each block individually is confident.

Q: What do the diagnostic plots show?
A: Three diagnostic plots accompany the record. The Cα contact map visualizes the tertiary structure as a 2D adjacency matrix (8 Å cutoff, sequence-local contacts suppressed). The Ramachandran plot shows the distribution of backbone (φ, ψ) torsions, with points in the α and β basins reflecting secondary structure content. The PAE plot shows AlphaFold's inter-residue confidence as a color matrix.

Q: What is the amino-acid chain?
A: Primary structure: the covalent order of the twenty standard amino acids along the backbone. Two proteins with the same sequence will (almost always) fold to the same structure; two with 30% identity often share a fold but not the details.

Q: What do the rendered images show?
A: The six renders are orthographic views along the three Cartesian axes in both directions. Representation (cartoon, sticks, or surface) and color scheme (sequence-rainbow or by-chain) vary across proteins so the training set covers all the common visualization conventions.